Protein AF-A0AB36CNH4-F1 (afdb_monomer)

Sequence (122 aa):
MLYSSQWASQLGLDVISIAAIRFHLAWILSGVVAFSTIDMTSFSQGEITSTVVLSMLCITFPILLLQWGIILAPPFVAALIIAALPAVVMVTEILLGASVNPIQLVLLVLIVLITIGQAIKR

Radius of gyration: 18.27 Å; Cα contacts (8 Å, |Δi|>4): 53; chains: 1; bounding box: 35×38×45 Å

pLDDT: mean 82.38, std 8.63, range [42.53, 94.56]

Mean predicted aligned error: 8.1 Å

Solvent-accessible surface area (backbone atoms only — not comparable to full-atom values): 7045 Å² total; per-residue (Å²): 134,85,88,44,62,45,59,45,43,75,73,69,49,50,65,65,60,54,48,46,70,70,42,46,63,58,50,52,53,51,46,55,55,47,65,77,69,59,68,80,89,74,69,52,78,69,57,53,56,53,49,51,51,50,44,42,64,72,44,52,48,53,50,53,52,51,52,47,49,40,44,75,35,60,70,69,60,35,51,38,54,58,67,31,46,64,45,57,50,48,53,54,40,45,76,72,68,51,87,78,60,69,68,60,51,53,52,39,51,50,45,40,52,53,33,51,58,57,62,73,78,108

Organism: NCBI:txid1705

Secondary structure (DSSP, 8-state):
----HHHHHHTT--HHHHHHHHHHHHHHHHHHHHHHH--GGG--HHHHHHHHHHHIIIIIHHHHHHHHHHHHS-HHHHHHHHHHHHHHHHHHHHHTT----HHHHHHHHHHHHHHHHHHHT-

Foldseek 3Di:
DDDFLLNVVVVVDDLVRSLCVVCVVVVVVVVVVCVVPDDPVPDDPVVVVVVVVCCCVVPVVVSSVLSVVRNVDDVVLSVLVVLLVVVVVVVVCVVVPDDDDPVVNVVSVVSVVVSVVVVVVD

InterPro domains:
  IPR000620 EamA domain [PF00892] (7-114)

Structure (mmCIF, N/CA/C/O backbone):
data_AF-A0AB36CNH4-F1
#
_entry.id   AF-A0AB36CNH4-F1
#
loop_
_atom_site.group_PDB
_atom_site.id
_atom_site.type_symbol
_atom_site.label_atom_id
_atom_site.label_alt_id
_atom_site.label_comp_id
_atom_site.label_asym_id
_atom_site.label_entity_id
_atom_site.label_seq_id
_atom_site.pdbx_PDB_ins_code
_atom_site.Cartn_x
_atom_site.Cartn_y
_atom_site.Cartn_z
_atom_site.occupancy
_atom_site.B_iso_or_equiv
_atom_site.auth_seq_id
_atom_site.auth_comp_id
_atom_site.auth_asym_id
_atom_site.auth_atom_id
_atom_site.pdbx_PDB_model_num
ATOM 1 N N . MET A 1 1 ? -0.623 19.391 16.996 1.00 42.53 1 MET A N 1
ATOM 2 C CA . MET A 1 1 ? -1.899 18.912 16.422 1.00 42.53 1 MET A CA 1
ATOM 3 C C . MET A 1 1 ? -1.548 18.121 15.169 1.00 42.53 1 MET A C 1
ATOM 5 O O . MET A 1 1 ? -0.940 18.693 14.275 1.00 42.53 1 MET A O 1
ATOM 9 N N . LEU A 1 2 ? -1.770 16.804 15.144 1.00 52.16 2 LEU A N 1
ATOM 10 C CA . LEU A 1 2 ? -1.464 15.981 13.966 1.00 52.16 2 LEU A CA 1
ATOM 11 C C . LEU A 1 2 ? -2.642 16.077 12.989 1.00 52.16 2 LEU A C 1
ATOM 13 O O . LEU A 1 2 ? -3.730 15.596 13.295 1.00 52.16 2 LEU A O 1
ATOM 17 N N . TYR A 1 3 ? -2.437 16.717 11.837 1.00 67.00 3 TYR A N 1
ATOM 18 C CA . TYR A 1 3 ? -3.451 16.830 10.786 1.00 67.00 3 TYR A CA 1
ATOM 19 C C . TYR A 1 3 ? -3.691 15.458 10.127 1.00 67.00 3 TYR A C 1
ATOM 21 O O . TYR A 1 3 ? -2.864 14.955 9.358 1.00 67.00 3 TYR A O 1
ATOM 29 N N . SER A 1 4 ? -4.812 14.812 10.463 1.00 72.88 4 SER A N 1
ATOM 30 C CA . SER A 1 4 ? -5.195 13.502 9.922 1.00 72.88 4 SER A CA 1
ATOM 31 C C . SER A 1 4 ? -5.986 13.640 8.615 1.00 72.88 4 SER A C 1
ATOM 33 O O . SER A 1 4 ? -6.636 14.654 8.366 1.00 72.88 4 SER A O 1
ATOM 35 N N . SER A 1 5 ? -5.972 12.604 7.771 1.00 71.94 5 SER A N 1
ATOM 36 C CA . SER A 1 5 ? -6.782 12.588 6.541 1.00 71.94 5 SER A CA 1
ATOM 37 C C . SER A 1 5 ? -8.282 12.647 6.815 1.00 71.94 5 SER A C 1
ATOM 39 O O . SER A 1 5 ? -9.020 13.209 6.016 1.00 71.94 5 SER A O 1
ATOM 41 N N . GLN A 1 6 ? -8.726 12.119 7.957 1.00 74.75 6 GLN A N 1
ATOM 42 C CA . GLN A 1 6 ? -10.111 12.249 8.405 1.00 74.75 6 GLN A CA 1
ATOM 43 C C . GLN A 1 6 ? -10.485 13.699 8.695 1.00 74.75 6 GLN A C 1
ATOM 45 O O . GLN A 1 6 ? -11.530 14.156 8.251 1.00 74.75 6 GLN A O 1
ATOM 50 N N . TRP A 1 7 ? -9.616 14.438 9.387 1.00 80.38 7 TRP A N 1
ATOM 51 C CA . TRP A 1 7 ? -9.835 15.859 9.649 1.00 80.38 7 TRP A CA 1
ATOM 52 C C . TRP A 1 7 ? -9.907 16.668 8.345 1.00 80.38 7 TRP A C 1
ATOM 54 O O . TRP A 1 7 ? -10.805 17.484 8.172 1.00 80.38 7 TRP A O 1
ATOM 64 N N . ALA A 1 8 ? -9.016 16.388 7.389 1.00 77.31 8 ALA A N 1
ATOM 65 C CA . ALA A 1 8 ? -9.034 17.037 6.077 1.00 77.31 8 ALA A CA 1
ATOM 66 C C . ALA A 1 8 ? -10.314 16.711 5.281 1.00 77.31 8 ALA A C 1
ATOM 68 O O . ALA A 1 8 ? -10.899 17.595 4.661 1.00 77.31 8 ALA A O 1
ATOM 69 N N . SER A 1 9 ? -10.790 15.465 5.351 1.00 80.19 9 SER A N 1
ATOM 70 C CA . SER A 1 9 ? -12.052 15.056 4.726 1.00 80.19 9 SER A CA 1
ATOM 71 C C . SER A 1 9 ? -13.274 15.709 5.384 1.00 80.19 9 SER A C 1
ATOM 73 O O . SER A 1 9 ? -14.196 16.108 4.679 1.00 80.19 9 SER A O 1
ATOM 75 N N . GLN A 1 10 ? -13.271 15.898 6.709 1.00 82.75 10 GLN A N 1
ATOM 76 C CA . GLN A 1 10 ? -14.326 16.634 7.424 1.00 82.75 10 GLN A CA 1
ATOM 77 C C . GLN A 1 10 ? -14.406 18.113 7.013 1.00 82.75 10 GLN A C 1
ATOM 79 O O . GLN A 1 10 ? -15.473 18.711 7.110 1.00 82.75 10 GLN A O 1
ATOM 84 N N . LEU A 1 11 ? -13.308 18.690 6.515 1.00 84.69 11 LEU A N 1
ATOM 85 C CA . LEU A 1 11 ? -13.275 20.034 5.927 1.00 84.69 11 LEU A CA 1
ATOM 86 C C . LEU A 1 11 ? -13.747 20.080 4.463 1.00 84.69 11 LEU A C 1
ATOM 88 O O . LEU A 1 11 ? -13.702 21.140 3.844 1.00 84.69 11 LEU A O 1
ATOM 92 N N . GLY A 1 12 ? -14.188 18.951 3.901 1.00 83.88 12 GLY A N 1
ATOM 93 C CA . GLY A 1 12 ? -14.685 18.861 2.528 1.00 83.88 12 GLY A CA 1
ATOM 94 C C . GLY A 1 12 ? -13.598 18.704 1.465 1.00 83.88 12 GLY A C 1
ATOM 95 O O . GLY A 1 12 ? -13.905 18.798 0.279 1.00 83.88 12 GLY A O 1
ATOM 96 N N . LEU A 1 13 ? -12.341 18.455 1.855 1.00 82.94 13 LEU A N 1
ATOM 97 C CA . LEU A 1 13 ? -11.289 18.137 0.891 1.00 82.94 13 LEU A CA 1
ATOM 98 C C . LEU A 1 13 ? -11.513 16.737 0.318 1.00 82.94 13 LEU A C 1
ATOM 100 O O . LEU A 1 13 ? -11.745 15.772 1.053 1.00 82.9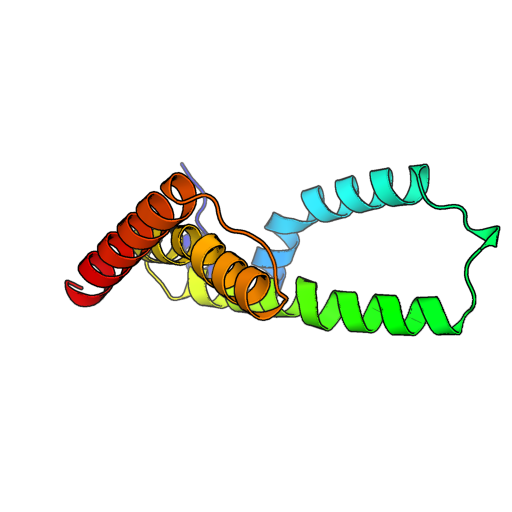4 13 LEU A O 1
ATOM 104 N N . ASP A 1 14 ? -11.420 16.627 -1.002 1.00 82.56 14 ASP A N 1
ATOM 105 C CA . ASP A 1 14 ? -11.545 15.360 -1.701 1.00 82.56 14 ASP A CA 1
ATOM 106 C C . ASP A 1 14 ? -10.277 14.505 -1.544 1.00 82.56 14 ASP A C 1
ATOM 108 O O . ASP A 1 14 ? -9.184 14.973 -1.209 1.00 82.56 14 ASP A O 1
ATOM 112 N N . VAL A 1 15 ? -10.428 13.206 -1.798 1.00 78.00 15 VAL A N 1
ATOM 113 C CA . VAL A 1 15 ? -9.353 12.216 -1.635 1.00 78.00 15 VAL A CA 1
ATOM 114 C C . VAL A 1 15 ? -8.146 12.568 -2.509 1.00 78.00 15 VAL A C 1
ATOM 116 O O . VAL A 1 15 ? -7.011 12.383 -2.067 1.00 78.00 15 VAL A O 1
ATOM 119 N N . ILE A 1 16 ? -8.377 13.110 -3.713 1.00 77.88 16 ILE A N 1
ATOM 120 C CA . ILE A 1 16 ? -7.311 13.475 -4.649 1.00 77.88 16 ILE A CA 1
ATOM 121 C C . ILE A 1 16 ? -6.544 14.684 -4.119 1.00 77.88 16 ILE A C 1
ATOM 123 O O . ILE A 1 16 ? -5.317 14.627 -4.100 1.00 77.88 16 ILE A O 1
ATOM 127 N N . SER A 1 17 ? -7.208 15.727 -3.606 1.00 79.50 17 SER A N 1
ATOM 128 C CA . SER A 1 17 ? -6.498 16.866 -2.999 1.00 79.50 17 SER A CA 1
ATOM 129 C C . SER A 1 17 ? -5.700 16.459 -1.763 1.00 79.50 17 SER A C 1
ATOM 131 O O . SER A 1 17 ? -4.560 16.890 -1.595 1.00 79.50 17 SER A O 1
ATOM 133 N N . ILE A 1 18 ? -6.251 15.592 -0.906 1.00 78.69 18 ILE A N 1
ATOM 134 C CA . ILE A 1 18 ? -5.537 15.104 0.285 1.00 78.69 18 ILE A CA 1
ATOM 135 C C . ILE A 1 18 ? -4.307 14.279 -0.121 1.00 78.69 18 ILE A C 1
ATOM 137 O O . ILE A 1 18 ? -3.228 14.465 0.452 1.00 78.69 18 ILE A O 1
ATOM 141 N N . ALA A 1 19 ? -4.451 13.389 -1.109 1.00 76.06 19 ALA A N 1
ATOM 142 C CA . ALA A 1 19 ? -3.343 12.613 -1.659 1.00 76.06 19 ALA A CA 1
ATOM 143 C C . ALA A 1 19 ? -2.287 13.532 -2.283 1.00 76.06 19 ALA A C 1
ATOM 145 O O . ALA A 1 19 ? -1.108 13.423 -1.957 1.00 76.06 19 ALA A O 1
ATOM 146 N N . ALA A 1 20 ? -2.711 14.476 -3.124 1.00 74.25 20 ALA A N 1
ATOM 147 C CA . ALA A 1 20 ? -1.838 15.447 -3.760 1.00 74.25 20 ALA A CA 1
ATOM 148 C C . ALA A 1 20 ? -1.000 16.176 -2.703 1.00 74.25 20 ALA A C 1
ATOM 150 O O . ALA A 1 20 ? 0.220 16.067 -2.730 1.00 74.25 20 ALA A O 1
ATOM 151 N N . ILE A 1 21 ? -1.617 16.811 -1.706 1.00 75.06 21 ILE A N 1
ATOM 152 C CA . ILE A 1 21 ? -0.891 17.569 -0.673 1.00 75.06 21 ILE A CA 1
ATOM 153 C C . ILE A 1 21 ? 0.112 16.689 0.088 1.00 75.06 21 ILE A C 1
ATOM 155 O O . ILE A 1 21 ? 1.239 17.114 0.341 1.00 75.06 21 ILE A O 1
ATOM 159 N N . ARG A 1 22 ? -0.270 15.456 0.447 1.00 76.38 22 ARG A N 1
ATOM 160 C CA . ARG A 1 22 ? 0.594 14.554 1.228 1.00 76.38 22 ARG A CA 1
ATOM 161 C C . ARG A 1 22 ? 1.761 13.986 0.431 1.00 76.38 22 ARG A C 1
ATOM 163 O O . ARG A 1 22 ? 2.846 13.834 0.986 1.00 76.38 22 ARG A O 1
ATOM 170 N N . PHE A 1 23 ? 1.545 13.667 -0.840 1.00 75.25 23 PHE A N 1
ATOM 171 C CA . PHE A 1 23 ? 2.546 12.998 -1.665 1.00 75.25 23 PHE A CA 1
ATOM 172 C C . PHE A 1 23 ? 3.330 13.952 -2.573 1.00 75.25 23 PHE A C 1
ATOM 174 O O . PHE A 1 23 ? 4.365 13.543 -3.082 1.00 75.25 23 PHE A O 1
ATOM 181 N N . HIS A 1 24 ? 2.934 15.225 -2.716 1.00 78.62 24 HIS A N 1
ATOM 182 C CA . HIS A 1 24 ? 3.634 16.204 -3.563 1.00 78.62 24 HIS A CA 1
ATOM 183 C C . HIS A 1 24 ? 5.120 16.330 -3.226 1.00 78.62 24 HIS A C 1
ATOM 185 O O . HIS A 1 24 ? 5.952 16.279 -4.126 1.00 78.62 24 HIS A O 1
ATOM 191 N N . LEU A 1 25 ? 5.475 16.453 -1.941 1.00 72.56 25 LEU A N 1
ATOM 192 C CA . LEU A 1 25 ? 6.882 16.565 -1.548 1.00 72.56 25 LEU A CA 1
ATOM 193 C C . LEU A 1 25 ? 7.658 15.288 -1.890 1.00 72.56 25 LEU A C 1
ATOM 195 O O . LEU A 1 25 ? 8.764 15.367 -2.415 1.00 72.56 25 LEU A O 1
ATOM 199 N N . ALA A 1 26 ? 7.063 14.120 -1.636 1.00 77.00 26 ALA A N 1
ATOM 200 C CA . ALA A 1 26 ? 7.669 12.839 -1.976 1.00 77.00 26 ALA A CA 1
ATOM 201 C C . ALA A 1 26 ? 7.861 12.705 -3.493 1.00 77.00 26 ALA A C 1
ATOM 203 O O . ALA A 1 26 ? 8.945 12.344 -3.929 1.00 77.00 26 ALA A O 1
ATOM 204 N N . TRP A 1 27 ? 6.863 13.073 -4.300 1.00 79.12 27 TRP A N 1
ATOM 205 C CA . TRP A 1 27 ? 6.952 13.039 -5.760 1.00 79.12 27 TRP A CA 1
ATOM 206 C C . TRP A 1 27 ? 7.990 14.009 -6.313 1.00 79.12 27 TRP A C 1
ATOM 208 O O . TRP A 1 27 ? 8.747 13.628 -7.201 1.00 79.12 27 TRP A O 1
ATOM 218 N N . ILE A 1 28 ? 8.069 15.231 -5.779 1.00 79.00 28 ILE A N 1
ATOM 219 C CA . ILE A 1 28 ? 9.087 16.208 -6.182 1.00 79.00 28 ILE A CA 1
ATOM 220 C C . ILE A 1 28 ? 10.480 15.670 -5.852 1.00 79.00 28 ILE A C 1
ATOM 222 O O . ILE A 1 28 ? 11.349 15.658 -6.720 1.00 79.00 28 ILE A O 1
ATOM 226 N N . LEU A 1 29 ? 10.690 15.173 -4.630 1.00 81.88 29 LEU A N 1
ATOM 227 C CA . LEU A 1 29 ? 11.976 14.610 -4.215 1.00 81.88 29 LEU A CA 1
ATOM 228 C C . LEU A 1 29 ? 12.354 13.378 -5.049 1.00 81.88 29 LEU A C 1
ATOM 230 O O . LEU A 1 29 ? 13.476 13.300 -5.544 1.00 81.88 29 LEU A O 1
ATOM 234 N N . SER A 1 30 ? 11.420 12.448 -5.263 1.00 77.88 30 SER A N 1
ATOM 235 C CA . SER A 1 30 ? 11.630 11.278 -6.122 1.00 77.88 30 SER A CA 1
ATOM 236 C C . SER A 1 30 ? 11.934 11.676 -7.563 1.00 77.88 30 SER A C 1
ATOM 238 O O . SER A 1 30 ? 12.8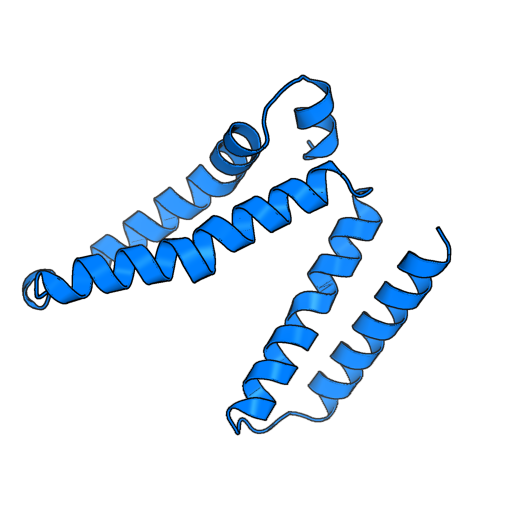31 11.098 -8.166 1.00 77.88 30 SER A O 1
ATOM 240 N N . GLY A 1 31 ? 11.241 12.683 -8.103 1.00 79.06 31 GLY A N 1
ATOM 241 C CA . GLY A 1 31 ? 11.492 13.220 -9.437 1.00 79.06 31 GLY A CA 1
ATOM 242 C C . GLY A 1 31 ? 12.895 13.805 -9.563 1.00 79.06 31 GLY A C 1
ATOM 243 O O . GLY A 1 31 ? 13.615 13.452 -10.490 1.00 79.06 31 GLY A O 1
ATOM 244 N N . VAL A 1 32 ? 13.326 14.629 -8.603 1.00 84.81 32 VAL A N 1
ATOM 245 C CA . VAL A 1 32 ? 14.684 15.204 -8.578 1.00 84.81 32 VAL A CA 1
ATOM 246 C C . VAL A 1 32 ? 15.752 14.106 -8.567 1.00 84.81 32 VAL A C 1
ATOM 248 O O . VAL A 1 32 ? 16.688 14.151 -9.364 1.00 84.81 32 VAL A O 1
ATOM 251 N N . VAL A 1 33 ? 15.593 13.091 -7.713 1.00 83.88 33 VAL A N 1
ATOM 252 C CA . VAL A 1 33 ? 16.528 11.957 -7.645 1.00 83.88 33 VAL A CA 1
ATOM 253 C C . VAL A 1 33 ? 16.522 11.160 -8.954 1.00 83.88 33 VAL A C 1
ATOM 255 O O . VAL A 1 33 ? 17.589 10.866 -9.496 1.00 83.88 33 VAL A O 1
ATOM 258 N N . ALA A 1 34 ? 15.347 10.865 -9.511 1.00 79.38 34 ALA A N 1
ATOM 259 C CA . ALA A 1 34 ? 15.219 10.138 -10.772 1.00 79.38 34 ALA A CA 1
ATOM 260 C C . ALA A 1 34 ? 15.881 10.895 -11.937 1.00 79.38 34 ALA A C 1
ATOM 262 O O . ALA A 1 34 ? 16.681 10.320 -12.668 1.00 79.38 34 ALA A O 1
ATOM 263 N N . PHE A 1 35 ? 15.648 12.205 -12.064 1.00 79.75 35 PHE A N 1
ATOM 264 C CA . PHE A 1 35 ? 16.289 13.028 -13.095 1.00 79.75 35 PHE A CA 1
ATOM 265 C C . PHE A 1 35 ? 17.816 13.058 -12.978 1.00 79.75 35 PHE A C 1
ATOM 267 O O . PHE A 1 35 ? 18.495 13.129 -13.996 1.00 79.75 35 PHE A O 1
ATOM 274 N N . SER A 1 36 ? 18.365 12.982 -11.761 1.00 80.75 36 SER A N 1
ATOM 275 C CA . SER A 1 36 ? 19.821 12.962 -11.553 1.00 80.75 36 SER A CA 1
ATOM 276 C C . SER A 1 36 ? 20.490 11.616 -11.855 1.00 80.75 36 SER A C 1
ATOM 278 O O . SER A 1 36 ? 21.713 11.556 -11.939 1.00 80.75 36 SER A O 1
ATOM 280 N N . THR A 1 37 ? 19.711 10.540 -11.992 1.00 78.44 37 THR A N 1
ATOM 281 C CA . THR A 1 37 ? 20.226 9.162 -12.097 1.00 78.44 37 THR A CA 1
ATOM 282 C C . THR A 1 37 ? 19.899 8.480 -13.422 1.00 78.44 37 THR A C 1
ATOM 284 O O . THR A 1 37 ? 20.506 7.461 -13.746 1.00 78.44 37 THR A O 1
ATOM 287 N N . ILE A 1 38 ? 18.962 9.028 -14.197 1.00 75.25 38 ILE A N 1
ATOM 288 C CA . ILE A 1 38 ? 18.503 8.447 -15.458 1.00 75.25 38 ILE A CA 1
ATOM 289 C C . ILE A 1 38 ? 19.379 8.896 -16.636 1.00 75.25 38 ILE A C 1
ATOM 291 O O . ILE A 1 38 ? 19.529 10.089 -16.898 1.00 75.25 38 ILE A O 1
ATOM 295 N N . ASP A 1 39 ? 19.876 7.927 -17.410 1.00 77.88 39 ASP A N 1
ATOM 296 C CA . ASP A 1 39 ? 20.458 8.170 -18.733 1.00 77.88 39 ASP A CA 1
ATOM 297 C C . ASP A 1 39 ? 19.352 8.255 -19.799 1.00 77.88 39 ASP A C 1
ATOM 299 O O . ASP A 1 39 ? 18.807 7.247 -20.260 1.00 77.88 39 ASP A O 1
ATOM 303 N N . MET A 1 40 ? 19.022 9.483 -20.198 1.00 69.06 40 MET A N 1
ATOM 304 C CA . MET A 1 40 ? 17.944 9.790 -21.147 1.00 69.06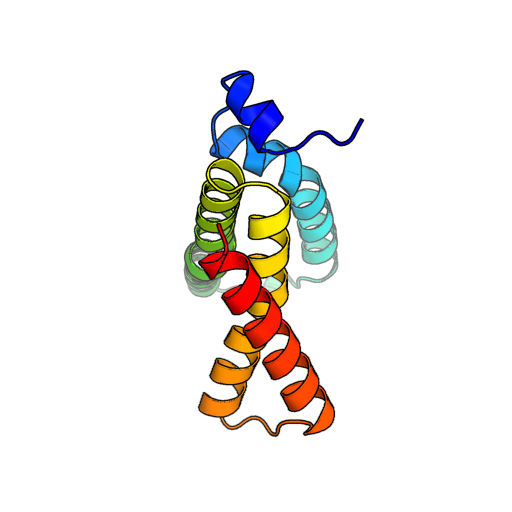 40 MET A CA 1
ATOM 305 C C . MET A 1 40 ? 18.203 9.274 -22.571 1.00 69.06 40 MET A C 1
ATOM 307 O O . MET A 1 40 ? 17.275 9.230 -23.376 1.00 69.06 40 MET A O 1
ATOM 311 N N . THR A 1 41 ? 19.437 8.880 -22.901 1.00 72.00 41 THR A N 1
ATOM 312 C CA . THR A 1 41 ? 19.784 8.385 -24.246 1.00 72.00 41 THR A CA 1
ATOM 313 C C . THR A 1 41 ? 19.370 6.931 -24.482 1.00 72.00 41 THR A C 1
ATOM 315 O O . THR A 1 41 ? 19.331 6.481 -25.626 1.00 72.00 41 THR A O 1
ATOM 318 N N . SER A 1 42 ? 19.015 6.211 -23.414 1.00 68.69 42 SER A N 1
ATOM 319 C CA . SER A 1 42 ? 18.688 4.782 -23.440 1.00 68.69 42 SER A CA 1
ATOM 320 C C . SER A 1 42 ? 17.201 4.460 -23.649 1.00 68.69 42 SER A C 1
ATOM 322 O O . SER A 1 42 ? 16.860 3.294 -23.823 1.00 68.69 42 SER A O 1
ATOM 324 N N . PHE A 1 43 ? 16.310 5.460 -23.660 1.00 67.06 43 PHE A N 1
ATOM 325 C CA . PHE A 1 43 ? 14.862 5.225 -23.671 1.00 67.06 43 PHE A CA 1
ATOM 326 C C . PHE A 1 43 ? 14.300 5.055 -25.081 1.00 67.06 43 PHE A C 1
ATOM 328 O O . PHE A 1 43 ? 14.271 5.996 -25.878 1.00 67.06 43 PHE A O 1
ATOM 335 N N . SER A 1 44 ? 13.739 3.879 -25.363 1.00 71.38 44 SER A N 1
ATOM 336 C CA . SER A 1 44 ? 12.837 3.712 -26.501 1.00 71.38 44 SER A CA 1
ATOM 337 C C . SER A 1 44 ? 11.433 4.232 -26.152 1.00 71.38 44 SER A C 1
ATOM 339 O O . SER A 1 44 ? 10.958 4.116 -25.022 1.00 71.38 44 SER A O 1
ATOM 341 N N . GLN A 1 45 ? 10.717 4.802 -27.128 1.00 66.62 45 GLN A N 1
ATOM 342 C CA . GLN A 1 45 ? 9.373 5.370 -26.916 1.00 66.62 45 GLN A CA 1
ATOM 343 C C . GLN A 1 45 ? 8.370 4.363 -26.310 1.00 66.62 45 GLN A C 1
ATOM 345 O O . GLN A 1 45 ? 7.487 4.761 -25.550 1.00 66.62 45 GLN A O 1
ATOM 350 N N . GLY A 1 46 ? 8.523 3.066 -26.609 1.00 67.25 46 GLY A N 1
ATOM 351 C CA . GLY A 1 46 ? 7.674 1.998 -26.069 1.00 67.25 46 GLY A CA 1
ATOM 352 C C . GLY A 1 46 ? 7.886 1.732 -24.574 1.00 67.25 46 GLY A C 1
ATOM 353 O O . GLY A 1 46 ? 6.921 1.443 -23.865 1.00 67.25 46 GLY A O 1
ATOM 354 N N . GLU A 1 47 ? 9.111 1.904 -24.073 1.00 75.50 47 GLU A N 1
ATOM 355 C CA . GLU A 1 47 ? 9.444 1.717 -22.653 1.00 75.50 47 GLU A CA 1
ATOM 356 C C . GLU A 1 47 ? 8.868 2.828 -21.774 1.00 75.50 47 GLU A C 1
ATOM 358 O O . GLU A 1 47 ? 8.534 2.599 -20.610 1.00 75.50 47 GLU A O 1
ATOM 363 N N . ILE A 1 48 ? 8.679 4.029 -22.330 1.00 79.94 48 ILE A N 1
ATOM 364 C CA . ILE A 1 48 ? 8.052 5.141 -21.609 1.00 79.94 48 ILE A CA 1
ATOM 365 C C . ILE A 1 48 ? 6.587 4.806 -21.323 1.00 79.94 48 ILE A C 1
ATOM 367 O O . ILE A 1 48 ? 6.137 4.922 -20.183 1.00 79.94 48 ILE A O 1
ATOM 371 N N . THR A 1 49 ? 5.835 4.351 -22.330 1.00 81.75 49 THR A N 1
ATOM 372 C CA . THR A 1 49 ? 4.414 4.026 -22.151 1.00 81.75 49 THR A CA 1
ATOM 373 C C . THR A 1 49 ? 4.219 2.864 -21.179 1.00 81.75 49 THR A C 1
ATOM 375 O O . THR A 1 49 ? 3.377 2.965 -20.287 1.00 81.75 49 THR A O 1
ATOM 378 N N . SER A 1 50 ? 5.015 1.793 -21.284 1.00 82.50 50 SER A N 1
ATOM 379 C CA . SER A 1 50 ? 4.937 0.672 -20.336 1.00 82.50 50 SER A CA 1
ATOM 380 C C . SER A 1 50 ? 5.282 1.103 -18.912 1.00 82.50 50 SER A C 1
ATOM 382 O O . SER A 1 50 ? 4.595 0.707 -17.972 1.00 82.50 50 SER A O 1
ATOM 384 N N . THR A 1 51 ? 6.291 1.963 -18.747 1.00 83.50 51 THR A N 1
ATOM 385 C CA . THR A 1 51 ? 6.676 2.505 -17.438 1.00 83.50 51 THR A CA 1
ATOM 386 C C . THR A 1 51 ? 5.560 3.353 -16.846 1.00 83.50 51 THR A C 1
ATOM 388 O O . THR A 1 51 ? 5.217 3.174 -15.680 1.00 83.50 51 THR A O 1
ATOM 391 N N . VAL A 1 52 ? 4.936 4.233 -17.635 1.00 84.44 52 VAL A N 1
ATOM 392 C CA . VAL A 1 52 ? 3.805 5.057 -17.180 1.00 84.44 52 VAL A CA 1
ATOM 393 C C . VAL A 1 52 ? 2.634 4.181 -16.740 1.00 84.44 52 VAL A C 1
ATOM 395 O O . VAL A 1 52 ? 2.095 4.389 -15.654 1.00 84.44 52 VAL A O 1
ATOM 398 N N . VAL A 1 53 ? 2.268 3.172 -17.535 1.00 87.06 53 VAL A N 1
ATOM 399 C CA . VAL A 1 53 ? 1.169 2.252 -17.201 1.00 87.06 53 VAL A CA 1
ATOM 400 C C . VAL A 1 53 ? 1.476 1.468 -15.924 1.00 87.06 53 VAL A C 1
ATOM 402 O O . VAL A 1 53 ? 0.638 1.422 -15.023 1.00 87.06 53 VAL A O 1
ATOM 405 N N . LEU A 1 54 ? 2.683 0.908 -15.803 1.00 87.06 54 LEU A N 1
ATOM 406 C CA . LEU A 1 54 ? 3.110 0.185 -14.604 1.00 87.06 54 LEU A CA 1
ATOM 407 C C . LEU A 1 54 ? 3.093 1.101 -13.371 1.00 87.06 54 LEU A C 1
ATOM 409 O O . LEU A 1 54 ? 2.583 0.718 -12.323 1.00 87.06 54 LEU A O 1
ATOM 413 N N . SER A 1 55 ? 3.574 2.337 -13.511 1.00 82.50 55 SER A N 1
ATOM 414 C CA . SER A 1 55 ? 3.568 3.342 -12.441 1.00 82.50 55 SER A CA 1
ATOM 415 C C . SER A 1 55 ? 2.146 3.671 -11.988 1.00 82.50 55 SER A C 1
ATOM 417 O O . SER A 1 55 ? 1.858 3.698 -10.791 1.00 82.50 55 SER A O 1
ATOM 419 N N . MET A 1 56 ? 1.226 3.880 -12.932 1.00 84.38 56 MET A N 1
ATOM 420 C CA . MET A 1 56 ? -0.170 4.168 -12.607 1.00 84.38 56 MET A CA 1
ATOM 421 C C . MET A 1 56 ? -0.836 2.999 -11.877 1.00 84.38 56 MET A C 1
ATOM 423 O O . MET A 1 56 ? -1.501 3.216 -10.865 1.00 84.38 56 MET A O 1
ATOM 427 N N . LEU A 1 57 ? -0.643 1.769 -12.360 1.00 88.62 57 LEU A N 1
ATOM 428 C CA . LEU A 1 57 ? -1.311 0.581 -11.824 1.00 88.62 57 LEU A CA 1
ATOM 429 C C . LEU A 1 57 ? -0.703 0.081 -10.511 1.00 88.62 57 LEU A C 1
ATOM 431 O O . LEU A 1 57 ? -1.441 -0.349 -9.629 1.00 88.62 57 LEU A O 1
ATOM 435 N N . CYS A 1 58 ? 0.620 0.130 -10.368 1.00 85.44 58 CYS A N 1
ATOM 436 C CA . CYS A 1 58 ? 1.324 -0.442 -9.220 1.00 85.44 58 CYS A CA 1
ATOM 437 C C . CYS A 1 58 ? 1.649 0.585 -8.131 1.00 85.44 58 CYS A C 1
ATOM 439 O O . CYS A 1 58 ? 1.947 0.189 -7.007 1.00 85.44 58 CYS A O 1
ATOM 441 N N . ILE A 1 59 ? 1.593 1.886 -8.436 1.00 83.88 59 ILE A N 1
ATOM 442 C CA . ILE A 1 59 ? 1.942 2.949 -7.483 1.00 83.88 59 ILE A CA 1
ATOM 443 C C . ILE A 1 59 ? 0.760 3.896 -7.283 1.00 83.88 59 ILE A C 1
ATOM 445 O O . ILE A 1 59 ? 0.199 3.951 -6.189 1.00 83.88 59 ILE A O 1
ATOM 449 N N . THR A 1 60 ? 0.341 4.625 -8.321 1.00 82.94 60 THR A N 1
ATOM 450 C CA . THR A 1 60 ? -0.666 5.691 -8.172 1.00 82.94 60 THR A CA 1
ATOM 451 C C . THR A 1 60 ? -2.016 5.154 -7.703 1.00 82.94 60 THR A C 1
ATOM 453 O O . THR A 1 60 ? -2.579 5.662 -6.734 1.00 82.94 60 THR A O 1
ATOM 456 N N . PHE A 1 61 ? -2.532 4.115 -8.358 1.00 84.69 61 PHE A N 1
ATOM 457 C CA . PHE A 1 61 ? -3.837 3.546 -8.035 1.00 84.69 61 PHE A CA 1
ATOM 458 C C . PHE A 1 61 ? -3.882 2.924 -6.623 1.00 84.69 61 PHE A C 1
ATOM 460 O O . PHE A 1 61 ? -4.776 3.296 -5.856 1.00 84.69 61 PHE A O 1
ATOM 467 N N . PRO A 1 62 ? -2.911 2.088 -6.198 1.00 85.06 62 PRO A N 1
ATOM 468 C CA . PRO A 1 62 ? -2.850 1.589 -4.825 1.00 85.06 62 PRO A CA 1
ATOM 469 C C . PRO A 1 62 ? -2.732 2.696 -3.776 1.00 85.06 62 PRO A C 1
ATOM 471 O O . PRO A 1 62 ? -3.376 2.606 -2.734 1.00 85.06 62 PRO A O 1
ATOM 474 N N . ILE A 1 63 ? -1.967 3.762 -4.046 1.00 83.88 63 ILE A N 1
ATOM 475 C CA . ILE A 1 63 ? -1.860 4.911 -3.134 1.00 83.88 63 ILE A CA 1
ATOM 476 C C . ILE A 1 63 ? -3.208 5.617 -2.980 1.00 83.88 63 ILE A C 1
ATOM 478 O O . ILE A 1 63 ? -3.595 5.948 -1.860 1.00 83.88 63 ILE A O 1
ATOM 482 N N . LEU A 1 64 ? -3.942 5.833 -4.075 1.00 83.69 64 LEU A N 1
ATOM 483 C CA . LEU A 1 64 ? -5.266 6.458 -4.021 1.00 83.69 64 LEU A CA 1
ATOM 484 C C . LEU A 1 64 ? -6.277 5.582 -3.275 1.00 83.69 64 LEU A C 1
ATOM 486 O O . LEU A 1 64 ? -7.005 6.092 -2.423 1.00 83.69 64 LEU A O 1
ATOM 490 N N . LEU A 1 65 ? -6.281 4.270 -3.527 1.00 86.44 65 LEU A N 1
ATOM 491 C CA . LEU A 1 65 ? -7.107 3.317 -2.781 1.00 86.44 65 LEU A CA 1
ATOM 492 C C . LEU A 1 65 ? -6.763 3.310 -1.289 1.00 86.44 65 LEU A C 1
ATOM 494 O O . LEU A 1 65 ? -7.660 3.350 -0.447 1.00 86.44 65 LEU A O 1
ATOM 498 N N . LEU A 1 66 ? -5.472 3.306 -0.953 1.00 85.06 66 LEU A N 1
ATOM 499 C CA . LEU A 1 66 ? -5.007 3.359 0.428 1.00 85.06 66 LEU A CA 1
ATOM 500 C C . LEU A 1 66 ? -5.453 4.659 1.103 1.00 85.06 66 LEU A C 1
ATOM 502 O O . LEU A 1 66 ? -5.987 4.636 2.210 1.00 85.06 66 LEU A O 1
ATOM 506 N N . GLN A 1 67 ? -5.275 5.793 0.425 1.00 84.00 67 GLN A N 1
ATOM 507 C CA . GLN A 1 67 ? -5.675 7.103 0.925 1.00 84.00 67 GLN A CA 1
ATOM 508 C C . GLN A 1 67 ? -7.191 7.183 1.139 1.00 84.00 67 GLN A C 1
ATOM 510 O O . GLN A 1 67 ? -7.633 7.760 2.134 1.00 84.00 67 GLN A O 1
ATOM 515 N N . TRP A 1 68 ? -7.979 6.563 0.260 1.00 83.50 68 TRP A N 1
ATOM 516 C CA . TRP A 1 68 ? -9.423 6.449 0.426 1.00 83.50 68 TRP A CA 1
ATOM 517 C C . TRP A 1 68 ? -9.792 5.597 1.647 1.00 83.50 68 TRP A C 1
ATOM 519 O O . TRP A 1 68 ? -10.577 6.036 2.486 1.00 83.50 68 TRP A O 1
ATOM 529 N N . GLY A 1 69 ? -9.152 4.438 1.821 1.00 82.75 69 GLY A N 1
ATOM 530 C CA . GLY A 1 69 ? -9.338 3.584 2.997 1.00 82.75 69 GLY A CA 1
ATOM 531 C C . GLY A 1 69 ? -8.986 4.284 4.315 1.00 82.75 69 GLY A C 1
ATOM 532 O O . GLY A 1 69 ? -9.734 4.181 5.285 1.00 82.75 69 GLY A O 1
ATOM 533 N N . ILE A 1 70 ? -7.898 5.062 4.348 1.00 83.56 70 ILE A N 1
ATOM 534 C CA . ILE A 1 70 ? -7.478 5.844 5.528 1.00 83.56 70 ILE A CA 1
ATOM 535 C C . ILE A 1 70 ? -8.503 6.930 5.890 1.00 83.56 70 ILE A C 1
ATOM 537 O O . ILE A 1 70 ? -8.650 7.269 7.062 1.00 83.56 70 ILE A O 1
ATOM 541 N N . ILE A 1 71 ? -9.197 7.504 4.905 1.00 83.00 71 ILE A N 1
ATOM 542 C CA . ILE A 1 71 ? -10.247 8.499 5.164 1.00 83.00 71 ILE A CA 1
ATOM 543 C C . ILE A 1 71 ? -11.458 7.838 5.836 1.00 83.00 71 ILE A C 1
ATOM 545 O O . ILE A 1 71 ? -12.037 8.413 6.754 1.00 83.00 71 ILE A O 1
ATOM 549 N N . LEU A 1 72 ? -11.813 6.621 5.423 1.00 81.88 72 LEU A N 1
ATOM 550 C CA . LEU A 1 72 ? -12.976 5.902 5.947 1.00 81.88 72 LEU A CA 1
ATOM 551 C C . LEU A 1 72 ? -12.707 5.241 7.307 1.00 81.88 72 LEU A C 1
ATOM 553 O O . LEU A 1 72 ? -13.586 5.205 8.168 1.00 81.88 72 LEU A O 1
ATOM 557 N N . ALA A 1 73 ? -11.498 4.721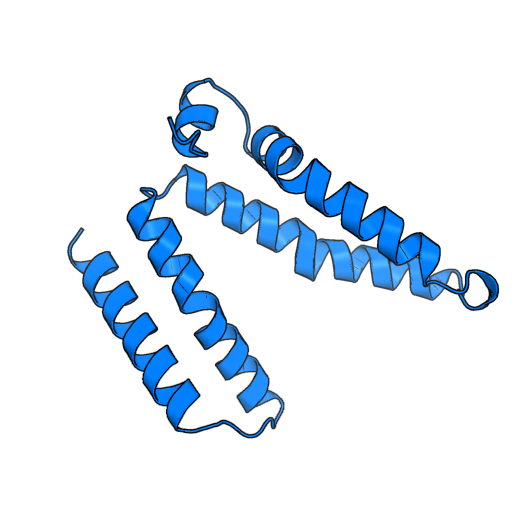 7.522 1.00 80.69 73 ALA A N 1
ATOM 558 C CA . ALA A 1 73 ? -11.152 3.966 8.720 1.00 80.69 73 ALA A CA 1
ATOM 559 C C . ALA A 1 73 ? -10.592 4.865 9.837 1.00 80.69 73 ALA A C 1
ATOM 561 O O . ALA A 1 73 ? -9.814 5.780 9.565 1.00 80.69 73 ALA A O 1
ATOM 562 N N . PRO A 1 74 ? -10.896 4.586 11.119 1.00 81.31 74 PRO A N 1
ATOM 563 C CA . PRO A 1 74 ? -10.275 5.299 12.229 1.00 81.31 74 PRO A CA 1
ATOM 564 C C . PRO A 1 74 ? -8.736 5.215 12.180 1.00 81.31 74 PRO A C 1
ATOM 566 O O . PRO A 1 74 ? -8.208 4.140 11.873 1.00 81.31 74 PRO A O 1
ATOM 569 N N . PRO A 1 75 ? -7.992 6.266 12.581 1.00 80.25 75 PRO A N 1
ATOM 570 C CA . PRO A 1 75 ? -6.557 6.374 12.296 1.00 80.25 75 PRO A CA 1
ATOM 571 C C . PRO A 1 75 ? -5.721 5.217 12.851 1.00 80.25 75 PRO A C 1
ATOM 573 O O . PRO A 1 75 ? -4.791 4.751 12.202 1.00 80.25 75 PRO A O 1
ATOM 576 N N . PHE A 1 76 ? -6.083 4.716 14.035 1.00 82.56 76 PHE A N 1
ATOM 577 C CA . PHE A 1 76 ? -5.411 3.577 14.660 1.00 82.56 76 PHE A CA 1
ATOM 578 C C . PHE A 1 76 ? -5.605 2.265 13.881 1.00 82.56 76 PHE A C 1
ATOM 580 O O . PHE A 1 76 ? -4.655 1.513 13.694 1.00 82.56 76 PHE A O 1
ATOM 587 N N . VAL A 1 77 ? -6.819 2.009 13.381 1.00 82.19 77 VAL A N 1
ATOM 588 C CA . VAL A 1 77 ? -7.121 0.801 12.590 1.00 82.19 77 VAL A CA 1
ATOM 589 C C . VAL A 1 77 ? -6.426 0.881 11.237 1.00 82.19 77 VAL A C 1
ATOM 591 O O . VAL A 1 77 ? -5.799 -0.085 10.817 1.00 82.19 77 VAL A O 1
ATOM 594 N N . ALA A 1 78 ? -6.458 2.052 10.598 1.00 84.06 78 ALA A N 1
ATOM 595 C CA . ALA A 1 78 ? -5.728 2.286 9.359 1.00 84.06 78 ALA A CA 1
ATOM 596 C C . ALA A 1 78 ? -4.220 2.025 9.531 1.00 84.06 78 ALA A C 1
ATOM 598 O O . ALA A 1 78 ? -3.627 1.313 8.725 1.00 84.06 78 ALA A O 1
ATOM 599 N N . ALA A 1 79 ? -3.610 2.528 10.610 1.00 84.62 79 ALA A N 1
ATOM 600 C CA . ALA A 1 79 ? -2.195 2.303 10.901 1.00 84.62 79 ALA A CA 1
ATOM 601 C C . ALA A 1 79 ? -1.856 0.816 11.113 1.00 84.62 79 ALA A C 1
ATOM 603 O O . ALA A 1 79 ? -0.848 0.343 10.593 1.00 84.62 79 ALA A O 1
ATOM 604 N N . LEU 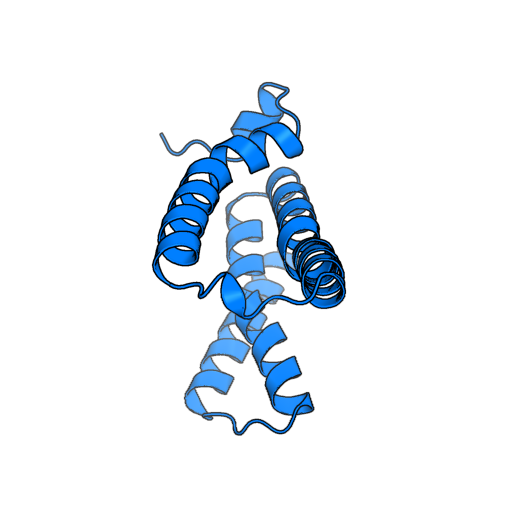A 1 80 ? -2.705 0.065 11.824 1.00 86.12 80 LEU A N 1
ATOM 605 C CA . LEU A 1 80 ? -2.518 -1.377 12.028 1.00 86.12 80 LEU A CA 1
ATOM 606 C C . LEU A 1 80 ? -2.645 -2.183 10.729 1.00 86.12 80 LEU A C 1
ATOM 608 O O . LEU A 1 80 ? -1.863 -3.105 10.499 1.00 86.12 80 LEU A O 1
ATOM 612 N N . ILE A 1 81 ? -3.603 -1.834 9.866 1.00 86.00 81 ILE A N 1
ATOM 613 C CA . ILE A 1 81 ? -3.763 -2.471 8.550 1.00 86.00 81 ILE A CA 1
ATOM 614 C C . ILE A 1 81 ?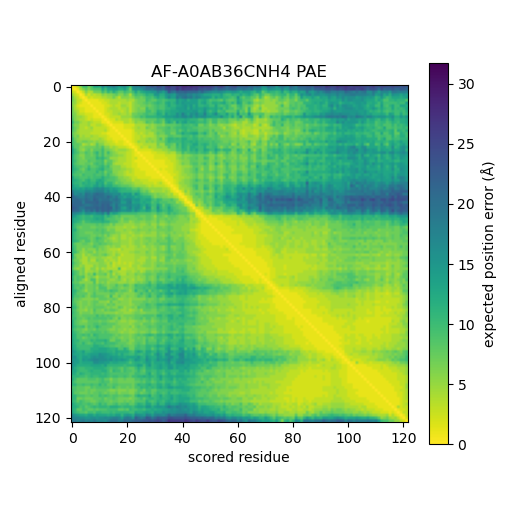 -2.534 -2.196 7.677 1.00 86.00 81 ILE A C 1
ATOM 616 O O . ILE A 1 81 ? -1.994 -3.116 7.069 1.00 86.00 81 ILE A O 1
ATOM 620 N N . ILE A 1 82 ? -2.041 -0.955 7.668 1.00 88.31 82 ILE A N 1
ATOM 621 C CA . ILE A 1 82 ? -0.821 -0.578 6.940 1.00 88.31 82 ILE A CA 1
ATOM 622 C C . ILE A 1 82 ? 0.391 -1.355 7.460 1.00 88.31 82 ILE A C 1
ATOM 624 O O . ILE A 1 82 ? 1.190 -1.843 6.665 1.00 88.31 82 ILE A O 1
ATOM 628 N N . ALA A 1 83 ? 0.512 -1.532 8.778 1.00 88.25 83 ALA A N 1
ATOM 629 C CA . ALA A 1 83 ? 1.602 -2.298 9.380 1.00 88.25 83 ALA A CA 1
ATOM 630 C C . ALA A 1 83 ? 1.607 -3.781 8.964 1.00 88.25 83 ALA A C 1
ATOM 632 O O . ALA A 1 83 ? 2.659 -4.412 9.013 1.00 88.25 83 ALA A O 1
ATOM 633 N N . ALA A 1 84 ? 0.469 -4.330 8.524 1.00 89.25 84 ALA A N 1
ATOM 634 C CA . ALA A 1 84 ? 0.364 -5.698 8.021 1.00 89.25 84 ALA A CA 1
ATOM 635 C C . ALA A 1 84 ? 0.719 -5.843 6.525 1.00 89.25 84 ALA A C 1
ATOM 637 O O . ALA A 1 84 ? 0.913 -6.965 6.059 1.00 89.25 84 ALA A O 1
ATOM 638 N N . LEU A 1 85 ? 0.857 -4.745 5.764 1.00 89.00 85 LEU A N 1
ATOM 639 C CA . LEU A 1 85 ? 1.210 -4.793 4.335 1.00 89.00 85 LEU A CA 1
ATOM 640 C C . LEU A 1 85 ? 2.511 -5.557 4.030 1.00 89.00 85 LEU A C 1
ATOM 642 O O . LEU A 1 85 ? 2.510 -6.327 3.068 1.00 89.00 85 LEU A O 1
ATOM 646 N N . PRO A 1 86 ? 3.596 -5.442 4.822 1.00 90.19 86 PRO A N 1
ATOM 647 C CA . PRO A 1 86 ? 4.809 -6.220 4.578 1.00 90.19 86 PRO A CA 1
ATOM 648 C C . PRO A 1 86 ? 4.587 -7.739 4.618 1.00 90.19 86 PRO A C 1
ATOM 650 O O . PRO A 1 86 ? 5.316 -8.471 3.958 1.00 90.19 86 PRO A O 1
ATOM 653 N N . ALA A 1 87 ? 3.567 -8.231 5.334 1.00 90.94 87 ALA A N 1
ATOM 654 C CA . ALA A 1 87 ? 3.213 -9.650 5.313 1.00 90.94 87 ALA A CA 1
ATOM 655 C C . ALA A 1 87 ? 2.635 -10.074 3.953 1.00 90.94 87 ALA A C 1
ATOM 657 O O . ALA A 1 87 ? 2.962 -11.147 3.456 1.00 90.94 87 ALA A O 1
ATOM 658 N N . VAL A 1 88 ? 1.829 -9.214 3.319 1.00 89.62 88 VAL A N 1
ATOM 659 C CA . VAL A 1 88 ? 1.307 -9.450 1.962 1.00 89.62 88 VAL A CA 1
ATOM 660 C C . VAL A 1 88 ? 2.452 -9.472 0.948 1.00 89.62 88 VAL A C 1
ATOM 662 O O . VAL A 1 88 ? 2.511 -10.372 0.113 1.00 89.62 88 VAL A O 1
ATOM 665 N N . VAL A 1 89 ? 3.394 -8.530 1.072 1.00 90.25 89 VAL A N 1
ATOM 666 C CA . VAL A 1 89 ? 4.597 -8.480 0.226 1.00 90.25 89 VAL A CA 1
ATOM 667 C C . VAL A 1 89 ? 5.436 -9.748 0.397 1.00 90.25 89 VAL A C 1
ATOM 669 O O . VAL A 1 89 ? 5.796 -10.379 -0.594 1.00 90.25 89 VAL A O 1
ATOM 672 N N . MET A 1 90 ? 5.664 -10.195 1.634 1.00 91.50 90 MET A N 1
ATOM 673 C CA . MET A 1 90 ? 6.393 -11.440 1.890 1.00 91.50 90 MET A CA 1
ATOM 674 C C . MET A 1 90 ? 5.715 -12.654 1.240 1.00 91.50 90 MET A C 1
ATOM 676 O O . MET A 1 90 ? 6.399 -13.498 0.671 1.00 91.50 90 MET A O 1
ATOM 680 N N . VAL A 1 91 ? 4.381 -12.757 1.280 1.00 91.56 91 VAL A N 1
ATOM 681 C CA . VAL A 1 91 ? 3.666 -13.851 0.598 1.00 91.56 91 VAL A CA 1
ATOM 682 C C . VAL A 1 91 ? 3.938 -13.822 -0.904 1.00 91.56 91 VAL A C 1
ATOM 684 O O . VAL A 1 91 ? 4.229 -14.865 -1.486 1.00 91.56 91 VAL A O 1
ATOM 687 N N . THR A 1 92 ? 3.899 -12.645 -1.536 1.00 90.19 92 THR A N 1
ATOM 688 C CA . THR A 1 92 ? 4.239 -12.534 -2.961 1.00 90.19 92 THR A CA 1
ATOM 689 C C . THR A 1 92 ? 5.695 -12.896 -3.249 1.00 90.19 92 THR A C 1
ATOM 691 O O . THR A 1 92 ? 5.950 -13.593 -4.225 1.00 90.19 92 THR A O 1
ATOM 694 N N . GLU A 1 93 ? 6.643 -12.515 -2.390 1.00 90.56 93 GLU A N 1
ATOM 695 C CA . GLU A 1 93 ? 8.055 -12.894 -2.536 1.00 90.56 93 GLU A CA 1
ATOM 696 C C . GLU A 1 93 ? 8.253 -14.414 -2.437 1.00 90.56 93 GLU A C 1
ATOM 698 O O . GLU A 1 93 ? 8.945 -14.997 -3.270 1.00 90.56 93 GLU A O 1
ATOM 703 N N . ILE A 1 94 ? 7.589 -15.076 -1.481 1.00 93.31 94 ILE A N 1
ATOM 704 C CA . ILE A 1 94 ? 7.602 -16.543 -1.344 1.00 93.31 94 ILE A CA 1
ATOM 705 C C . ILE A 1 94 ? 7.057 -17.209 -2.608 1.00 93.31 94 ILE A C 1
ATOM 707 O O . ILE A 1 94 ? 7.655 -18.158 -3.112 1.00 93.31 94 ILE A O 1
ATOM 711 N N . LEU A 1 95 ? 5.931 -16.715 -3.135 1.00 94.50 95 LEU A N 1
ATOM 712 C CA . LEU A 1 95 ? 5.323 -17.246 -4.359 1.00 94.50 95 LEU A CA 1
ATOM 713 C C . LEU A 1 95 ? 6.236 -17.085 -5.583 1.00 94.50 95 LEU A C 1
ATOM 715 O O . LEU A 1 95 ? 6.179 -17.904 -6.497 1.00 94.50 95 LEU A O 1
ATOM 719 N N . LEU A 1 96 ? 7.096 -16.064 -5.582 1.00 94.44 96 LEU A N 1
ATOM 720 C CA . LEU A 1 96 ? 8.119 -15.830 -6.604 1.00 94.44 96 LEU A CA 1
ATOM 721 C C . LEU A 1 96 ? 9.438 -16.582 -6.337 1.00 94.44 96 LEU A C 1
ATOM 723 O O . LEU A 1 96 ? 10.387 -16.438 -7.104 1.00 94.44 96 LEU A O 1
ATOM 727 N N . GLY A 1 97 ? 9.501 -17.410 -5.289 1.00 93.06 97 GLY A N 1
ATOM 728 C CA . GLY A 1 97 ? 10.643 -18.277 -4.987 1.00 93.06 97 GLY A CA 1
ATOM 729 C C . GLY A 1 97 ? 11.713 -17.659 -4.085 1.00 93.06 97 GLY A C 1
ATOM 730 O O . GLY A 1 97 ? 12.809 -18.212 -3.988 1.00 93.06 97 GLY A O 1
ATOM 731 N N . ALA A 1 98 ? 11.432 -16.535 -3.420 1.00 91.12 98 ALA A N 1
ATOM 732 C CA . ALA A 1 98 ? 12.361 -15.943 -2.462 1.00 91.12 98 ALA A CA 1
ATOM 733 C C . ALA A 1 98 ? 12.508 -16.806 -1.197 1.00 91.12 98 ALA A C 1
ATOM 735 O O . ALA A 1 98 ? 11.557 -17.435 -0.723 1.00 91.12 98 ALA A O 1
ATOM 736 N N . SER A 1 99 ? 13.709 -16.807 -0.616 1.00 90.44 99 SER A N 1
ATOM 737 C CA . SER A 1 99 ? 13.951 -17.409 0.694 1.00 90.44 99 SER A CA 1
ATOM 738 C C . SER A 1 99 ? 13.505 -16.466 1.812 1.00 90.44 99 SER A C 1
ATOM 740 O O . SER A 1 99 ? 13.617 -15.246 1.705 1.00 90.44 99 SER A O 1
ATOM 742 N N . VAL A 1 100 ? 12.999 -17.035 2.907 1.00 88.62 100 VAL A N 1
ATOM 743 C CA . VAL A 1 100 ? 12.442 -16.258 4.021 1.00 88.62 100 VAL A CA 1
ATOM 744 C C . VAL A 1 100 ? 13.252 -16.463 5.284 1.00 88.62 100 VAL A C 1
ATOM 746 O O . VAL A 1 100 ? 13.546 -17.591 5.680 1.00 88.62 100 VAL A O 1
ATOM 749 N N . ASN A 1 101 ? 13.558 -15.356 5.958 1.00 92.12 101 ASN A N 1
ATOM 750 C CA . ASN A 1 101 ? 14.119 -15.392 7.296 1.00 92.12 101 ASN A CA 1
ATOM 751 C C . ASN A 1 101 ? 13.030 -15.809 8.313 1.00 92.12 101 ASN A C 1
ATOM 753 O O . ASN A 1 101 ? 12.020 -15.108 8.439 1.00 92.12 101 ASN A O 1
ATOM 757 N N . PRO A 1 1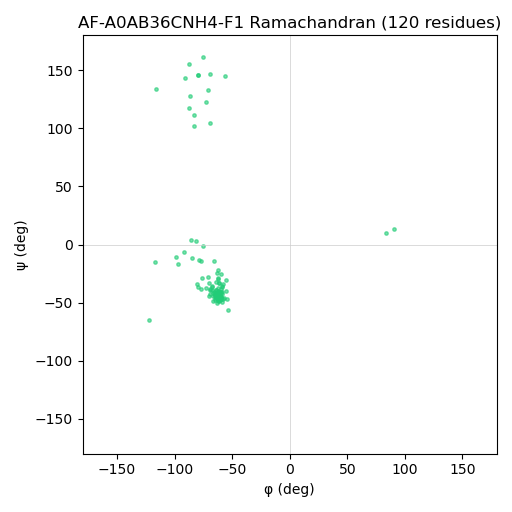02 ? 13.231 -16.888 9.093 1.00 91.06 102 PRO A N 1
ATOM 758 C CA . PRO A 1 102 ? 12.242 -17.356 10.066 1.00 91.06 102 PRO A CA 1
ATOM 759 C C . PRO A 1 102 ? 11.848 -16.308 11.116 1.00 91.06 102 PRO A C 1
ATOM 761 O O . PRO A 1 102 ? 10.692 -16.251 11.524 1.00 91.06 102 PRO A O 1
ATOM 764 N N . ILE A 1 103 ? 12.781 -15.446 11.534 1.00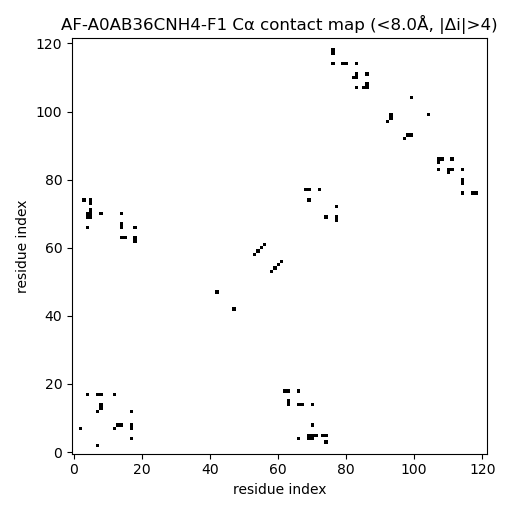 94.31 103 ILE A N 1
ATOM 765 C CA . ILE A 1 103 ? 12.515 -14.379 12.512 1.00 94.31 103 ILE A CA 1
ATOM 766 C C . ILE A 1 103 ? 11.566 -13.343 11.908 1.00 94.31 103 ILE A C 1
ATOM 768 O O . ILE A 1 103 ? 10.597 -12.936 12.547 1.00 94.31 103 ILE A O 1
ATOM 772 N N . GLN A 1 104 ? 11.815 -12.945 10.659 1.00 90.62 104 GLN A N 1
ATOM 773 C CA . GLN A 1 104 ? 10.965 -11.999 9.941 1.00 90.62 104 GLN A CA 1
ATOM 774 C C . GLN A 1 104 ? 9.550 -12.562 9.766 1.00 90.62 104 GLN A C 1
ATOM 776 O O . GLN A 1 104 ? 8.579 -11.850 10.010 1.00 90.62 104 GLN A O 1
ATOM 781 N N . LEU A 1 105 ? 9.434 -13.849 9.425 1.00 91.81 105 LEU A N 1
ATOM 782 C CA . LEU A 1 105 ? 8.147 -14.532 9.306 1.00 91.81 105 LEU A CA 1
ATOM 783 C C . LEU A 1 105 ? 7.363 -14.494 10.624 1.00 91.81 105 LEU A C 1
ATOM 785 O O . LEU A 1 105 ? 6.200 -14.099 10.631 1.00 91.81 105 LEU A O 1
ATOM 789 N N . VAL A 1 106 ? 7.998 -14.851 11.745 1.00 94.56 106 VAL A N 1
ATOM 790 C CA . VAL A 1 106 ? 7.351 -14.839 13.069 1.00 94.56 106 VAL A CA 1
ATOM 791 C C . VAL A 1 106 ? 6.857 -13.439 13.435 1.00 94.56 106 VAL A C 1
ATOM 793 O O . VAL A 1 106 ? 5.720 -13.287 13.884 1.00 94.56 106 VAL A O 1
ATOM 796 N N . LEU A 1 107 ? 7.680 -12.411 13.214 1.00 92.62 107 LEU A N 1
ATOM 797 C CA . LEU A 1 107 ? 7.301 -11.026 13.498 1.00 92.62 107 LEU A CA 1
ATOM 798 C C . LEU A 1 107 ? 6.112 -10.572 12.644 1.00 92.62 107 LEU A C 1
ATOM 800 O O . LEU A 1 107 ? 5.180 -9.965 13.169 1.00 92.62 107 LEU A O 1
ATOM 804 N N . LEU A 1 108 ? 6.108 -10.895 11.350 1.00 92.94 108 LEU A N 1
ATOM 805 C CA . LEU A 1 108 ? 5.010 -10.529 10.455 1.00 92.94 108 LEU A CA 1
ATOM 806 C C . LEU A 1 108 ? 3.718 -11.273 10.790 1.00 92.94 108 LEU A C 1
ATOM 808 O O . LEU A 1 108 ? 2.655 -10.656 10.796 1.00 92.94 108 LEU A O 1
ATOM 812 N N . VAL A 1 109 ? 3.798 -12.556 11.150 1.00 93.00 109 VAL A N 1
ATOM 813 C CA . VAL A 1 109 ? 2.643 -13.318 11.649 1.00 93.00 109 VAL A CA 1
ATOM 814 C C . VAL A 1 109 ? 2.073 -12.665 12.908 1.00 93.00 109 VAL A C 1
ATOM 816 O O . VAL A 1 109 ? 0.862 -12.473 13.002 1.00 93.00 109 VAL A O 1
ATOM 819 N N . LEU A 1 110 ? 2.924 -12.263 13.855 1.00 93.44 110 LEU A N 1
ATOM 820 C CA . LEU A 1 110 ? 2.487 -11.592 15.080 1.00 93.44 110 LEU A CA 1
ATOM 821 C C . LEU A 1 110 ? 1.782 -10.260 14.783 1.00 93.44 110 LEU A C 1
ATOM 823 O O . LEU A 1 110 ? 0.717 -9.997 15.340 1.00 93.44 110 LEU A O 1
ATOM 827 N N . ILE A 1 111 ? 2.330 -9.448 13.872 1.00 91.38 111 ILE A N 1
ATOM 828 C CA . ILE A 1 111 ? 1.707 -8.189 13.437 1.00 91.38 111 ILE A CA 1
ATOM 829 C C . ILE A 1 111 ? 0.331 -8.456 12.820 1.00 91.38 111 ILE A C 1
ATOM 831 O O . ILE A 1 111 ? -0.640 -7.811 13.207 1.00 91.38 111 ILE A O 1
ATOM 835 N N . VAL A 1 112 ? 0.214 -9.439 11.922 1.00 92.75 112 VAL A N 1
ATOM 836 C CA . VAL A 1 112 ? -1.067 -9.805 11.294 1.00 92.75 112 VAL A CA 1
ATOM 837 C C . VAL A 1 112 ? -2.091 -10.246 12.34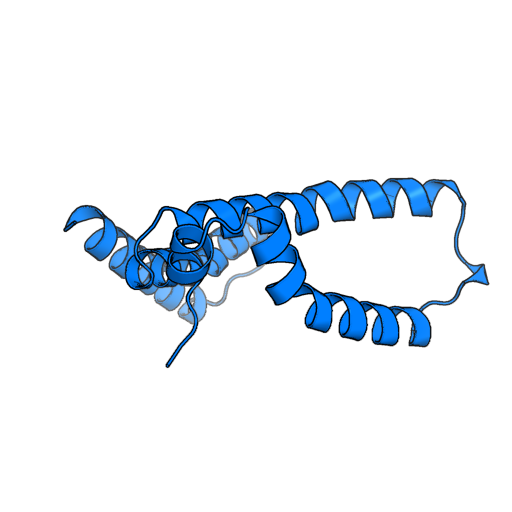1 1.00 92.75 112 VAL A C 1
ATOM 839 O O . VAL A 1 112 ? -3.228 -9.776 12.314 1.00 92.75 112 VAL A O 1
ATOM 842 N N . LEU A 1 113 ? -1.700 -11.093 13.297 1.00 92.94 113 LEU A N 1
ATOM 843 C CA . LEU A 1 113 ? -2.587 -11.548 14.372 1.00 92.94 113 LEU A CA 1
ATOM 844 C C . LEU A 1 113 ? -3.071 -10.389 15.253 1.00 92.94 113 LEU A C 1
ATOM 846 O O . LEU A 1 113 ? -4.257 -10.323 15.580 1.00 92.94 113 LEU A O 1
ATOM 850 N N . ILE A 1 114 ? -2.180 -9.457 15.606 1.00 90.31 114 ILE A N 1
ATOM 851 C CA . ILE A 1 114 ? -2.537 -8.249 16.364 1.00 90.31 114 ILE A CA 1
ATOM 852 C C . ILE A 1 114 ? -3.513 -7.390 15.557 1.00 90.31 114 ILE A C 1
ATOM 854 O O . ILE A 1 114 ? -4.542 -6.974 16.090 1.00 90.31 114 ILE A O 1
ATOM 858 N N . THR A 1 115 ? -3.227 -7.154 14.276 1.00 89.44 115 THR A N 1
ATOM 859 C CA . THR A 1 115 ? -4.076 -6.353 13.388 1.00 89.44 115 THR A CA 1
ATOM 860 C C . THR A 1 115 ? -5.470 -6.960 13.250 1.00 89.44 115 THR A C 1
ATOM 862 O O . THR A 1 115 ? -6.455 -6.250 13.449 1.00 89.44 115 THR A O 1
ATOM 865 N N . ILE A 1 116 ? -5.579 -8.269 12.997 1.00 87.75 116 ILE A N 1
ATOM 866 C CA . ILE A 1 116 ? -6.866 -8.979 12.910 1.00 87.75 116 ILE A CA 1
ATOM 867 C C . ILE A 1 116 ? -7.605 -8.921 14.252 1.00 87.75 116 ILE A C 1
ATOM 869 O O . ILE A 1 116 ? -8.784 -8.572 14.297 1.00 87.75 116 ILE A O 1
ATOM 873 N N . GLY A 1 117 ? -6.917 -9.206 15.361 1.00 87.62 117 GLY A N 1
ATOM 874 C CA . GLY A 1 117 ? -7.518 -9.195 16.695 1.00 87.62 117 GLY A CA 1
ATOM 875 C C . GLY A 1 117 ? -8.068 -7.826 17.103 1.00 87.62 117 GLY A C 1
ATOM 876 O O . GLY A 1 117 ? -9.083 -7.755 17.793 1.00 87.62 117 GLY A O 1
ATOM 877 N N . GLN A 1 118 ? -7.433 -6.737 16.667 1.00 84.44 118 GLN A N 1
ATOM 878 C CA . GLN A 1 118 ? -7.917 -5.373 16.898 1.00 84.44 118 GLN A CA 1
ATOM 879 C C . GLN A 1 118 ? -9.018 -4.961 15.917 1.00 84.44 118 GLN A C 1
ATOM 881 O O . GLN A 1 118 ? -9.928 -4.234 16.306 1.00 84.44 118 GLN A O 1
ATOM 886 N N . ALA A 1 119 ? -8.965 -5.434 14.669 1.00 77.81 119 ALA A N 1
ATOM 887 C CA . ALA A 1 119 ? -9.996 -5.167 13.671 1.00 77.81 119 ALA A CA 1
ATOM 888 C C . ALA A 1 119 ? -11.336 -5.842 14.013 1.00 77.81 119 ALA A C 1
ATOM 890 O O . ALA A 1 119 ? -12.376 -5.247 13.777 1.00 77.81 119 ALA A O 1
ATOM 891 N N . ILE A 1 120 ? -11.317 -7.046 14.601 1.00 80.94 120 ILE A N 1
ATOM 892 C CA . ILE A 1 120 ? -12.532 -7.801 14.974 1.00 80.94 120 ILE A CA 1
ATOM 893 C C . ILE A 1 120 ? -13.209 -7.246 16.239 1.00 80.94 120 ILE A C 1
ATOM 895 O O . ILE A 1 120 ? -14.416 -7.380 16.408 1.00 80.94 120 ILE A O 1
ATOM 899 N N . LYS A 1 121 ? -12.449 -6.644 17.161 1.00 67.88 121 LYS A N 1
ATOM 900 C CA . LYS A 1 121 ? -12.978 -6.127 18.439 1.00 67.88 121 LYS A CA 1
ATOM 901 C C . LYS A 1 121 ? -13.767 -4.818 18.313 1.00 67.88 121 LYS A C 1
ATOM 903 O O . LYS A 1 121 ? -14.208 -4.295 19.336 1.00 67.88 121 LYS A O 1
ATOM 908 N N . ARG A 1 122 ? -13.888 -4.264 17.110 1.00 55.88 122 ARG A N 1
ATOM 909 C CA . ARG A 1 122 ? -14.437 -2.937 16.853 1.00 55.88 122 ARG A CA 1
ATOM 910 C C . ARG A 1 122 ? -15.636 -3.013 15.926 1.00 55.88 122 ARG A C 1
ATOM 912 O O . ARG A 1 122 ? -16.544 -2.183 16.136 1.00 55.88 122 ARG A O 1
#